Protein AF-A0A7K3QN64-F1 (afdb_monomer_lite)

Secondary structure (DSSP, 8-state):
-----HHHHHHHHHHHHHHHHHHHHTT-HHHHHHHHHHHHHHHHHHT-HHHHHHHHHHHHHHH--HHHHHHHHHHHHHHHHHT-

Foldseek 3Di:
DDDDDLVVLLVQLVVLQVVLVVCVVVVNNVSSLVSLVSSLVSCVVSVVLVSNLSSLVVVCVRPVDPVSVVSNVVSVVSVVVVVD

Organism: NCBI:txid2340725

Radius of gyration: 12.49 Å; chains: 1; bounding box: 34×22×36 Å

Sequence (84 aa):
MLLFSPEEAARTSLLHTVSGEAHLALGNEPEALRFLERAADEAESTGYDEGAVRALETLLRTSGGADHRKRHEEAVRRLAGADG

pLDDT: mean 92.21, std 11.61, range [43.53, 98.44]

Structure (mmCIF, N/CA/C/O backbone):
data_AF-A0A7K3QN64-F1
#
_entry.id   AF-A0A7K3QN64-F1
#
loop_
_atom_site.group_PDB
_atom_site.id
_atom_site.type_symbol
_atom_site.label_atom_id
_atom_site.label_alt_id
_atom_site.label_comp_id
_atom_site.label_asym_id
_atom_site.label_entity_id
_atom_site.label_seq_id
_atom_site.pdbx_PDB_ins_code
_atom_site.Cartn_x
_atom_site.Cartn_y
_atom_site.Cartn_z
_atom_site.occupancy
_atom_site.B_iso_or_equiv
_atom_site.auth_seq_id
_atom_site.auth_comp_id
_atom_site.auth_asym_id
_atom_site.auth_atom_id
_atom_site.pdbx_PDB_model_num
ATOM 1 N N . MET A 1 1 ? 23.134 4.143 9.248 1.00 43.53 1 MET A N 1
ATOM 2 C CA . MET A 1 1 ? 21.911 4.026 8.434 1.00 43.53 1 MET A CA 1
ATOM 3 C C . MET A 1 1 ? 22.122 2.825 7.534 1.00 43.53 1 MET A C 1
ATOM 5 O O . MET A 1 1 ? 22.953 2.905 6.642 1.00 43.53 1 MET A O 1
ATOM 9 N N . LEU A 1 2 ? 21.539 1.676 7.879 1.00 52.34 2 LEU A N 1
ATOM 10 C CA . LEU A 1 2 ? 21.643 0.485 7.035 1.00 52.34 2 LEU A CA 1
ATOM 11 C C . LEU A 1 2 ? 20.746 0.733 5.819 1.00 52.34 2 LEU A C 1
ATOM 13 O O . LEU A 1 2 ? 19.540 0.894 5.984 1.00 52.34 2 LEU A O 1
ATOM 17 N N . LEU A 1 3 ? 21.346 0.859 4.634 1.00 61.88 3 LEU A N 1
ATOM 18 C CA . LEU A 1 3 ? 20.606 0.771 3.380 1.00 61.88 3 LEU A CA 1
ATOM 19 C C . LEU A 1 3 ? 20.095 -0.672 3.309 1.00 61.88 3 LEU A C 1
ATOM 21 O O . LEU A 1 3 ? 20.901 -1.588 3.149 1.00 61.88 3 LEU A O 1
ATOM 25 N N . PHE A 1 4 ? 18.794 -0.881 3.502 1.00 65.25 4 PHE A N 1
ATOM 26 C CA . PHE A 1 4 ? 18.180 -2.158 3.154 1.00 65.25 4 PHE A CA 1
ATOM 27 C C . PHE A 1 4 ? 18.425 -2.420 1.669 1.00 65.25 4 PHE A C 1
ATOM 29 O O . PHE A 1 4 ? 18.421 -1.489 0.855 1.00 65.25 4 PHE A O 1
ATOM 36 N N . SER A 1 5 ? 18.666 -3.677 1.313 1.00 84.12 5 SER A N 1
ATOM 37 C CA . SER A 1 5 ? 18.695 -4.058 -0.095 1.00 84.12 5 SER A CA 1
ATOM 38 C C . SER A 1 5 ? 17.314 -3.821 -0.733 1.00 84.12 5 SER A C 1
ATOM 40 O O . SER A 1 5 ? 16.298 -3.878 -0.032 1.00 84.12 5 SER A O 1
ATOM 42 N N . PRO A 1 6 ? 17.237 -3.590 -2.058 1.00 84.12 6 PRO A N 1
ATOM 43 C CA . PRO A 1 6 ? 15.954 -3.461 -2.751 1.00 84.12 6 PRO A CA 1
ATOM 44 C C . PRO A 1 6 ? 15.016 -4.655 -2.508 1.00 84.12 6 PRO A C 1
ATOM 46 O O . PRO A 1 6 ? 13.812 -4.474 -2.360 1.00 84.12 6 PRO A O 1
ATOM 49 N N . GLU A 1 7 ? 15.566 -5.871 -2.395 1.00 87.69 7 GLU A N 1
ATOM 50 C CA . GLU A 1 7 ? 14.789 -7.077 -2.080 1.00 87.69 7 GLU A CA 1
ATOM 51 C C . GLU A 1 7 ? 14.191 -7.028 -0.665 1.00 87.69 7 GLU A C 1
ATOM 53 O O . GLU A 1 7 ? 13.014 -7.336 -0.472 1.00 87.69 7 GLU A O 1
ATOM 58 N N . GLU A 1 8 ? 14.983 -6.636 0.337 1.00 89.50 8 GLU A N 1
ATOM 59 C CA . GLU A 1 8 ? 14.504 -6.525 1.717 1.00 89.50 8 GLU A CA 1
ATOM 60 C C . GLU A 1 8 ? 13.401 -5.478 1.841 1.00 89.50 8 GLU A C 1
ATOM 62 O O . GLU A 1 8 ? 12.393 -5.747 2.487 1.00 89.50 8 GLU A O 1
ATOM 67 N N . ALA A 1 9 ? 13.554 -4.327 1.190 1.00 85.62 9 ALA A N 1
ATOM 68 C CA . ALA A 1 9 ? 12.540 -3.280 1.205 1.00 85.62 9 ALA A CA 1
ATOM 69 C C . ALA A 1 9 ? 11.248 -3.687 0.480 1.00 85.62 9 ALA A C 1
ATOM 71 O O . ALA A 1 9 ? 10.155 -3.419 0.976 1.00 85.62 9 ALA A O 1
ATOM 72 N N . ALA A 1 10 ? 11.346 -4.392 -0.653 1.00 89.88 10 ALA A N 1
ATOM 73 C CA . ALA A 1 10 ? 10.170 -4.948 -1.321 1.00 89.88 10 ALA A CA 1
ATOM 74 C C . ALA A 1 10 ? 9.447 -5.959 -0.411 1.00 89.88 10 ALA A C 1
ATOM 76 O O . ALA A 1 10 ? 8.223 -5.926 -0.272 1.00 89.88 10 ALA A O 1
ATOM 77 N N . ARG A 1 11 ? 10.203 -6.817 0.288 1.00 93.94 11 ARG A N 1
ATOM 78 C CA . ARG A 1 11 ? 9.654 -7.772 1.259 1.00 93.94 11 ARG A CA 1
ATOM 79 C C . ARG A 1 11 ? 8.980 -7.073 2.441 1.00 93.94 11 ARG A C 1
ATOM 81 O O . ARG A 1 11 ? 7.890 -7.491 2.833 1.00 93.94 11 ARG A O 1
ATOM 88 N N . THR A 1 12 ? 9.600 -6.050 3.031 1.00 94.62 12 THR A N 1
ATOM 89 C CA . THR A 1 12 ? 8.997 -5.324 4.162 1.00 94.62 12 THR A CA 1
ATOM 90 C C . THR A 1 12 ? 7.765 -4.548 3.729 1.00 94.62 12 THR A C 1
ATOM 92 O O . THR A 1 12 ? 6.761 -4.600 4.438 1.00 94.62 12 THR A O 1
ATOM 95 N N . SER A 1 13 ? 7.793 -3.934 2.544 1.00 95.75 13 SER A N 1
ATOM 96 C CA . SER A 1 13 ? 6.635 -3.253 1.968 1.00 95.75 13 SER A CA 1
ATOM 97 C C . SER A 1 13 ? 5.450 -4.214 1.839 1.00 95.75 13 SER A C 1
ATOM 99 O O . SER A 1 13 ? 4.386 -3.945 2.392 1.00 95.75 13 SER A O 1
ATOM 101 N N . LEU A 1 14 ? 5.657 -5.400 1.250 1.00 95.56 14 LEU A N 1
ATOM 102 C CA . LEU A 1 14 ? 4.621 -6.434 1.140 1.00 95.56 14 LEU A CA 1
ATOM 103 C C . LEU A 1 14 ? 4.066 -6.861 2.507 1.00 95.56 14 LEU A C 1
ATOM 105 O O . LEU A 1 14 ? 2.850 -6.969 2.678 1.00 95.56 14 LEU A O 1
ATOM 109 N N . LEU A 1 15 ? 4.938 -7.087 3.495 1.00 97.75 15 LEU A N 1
ATOM 110 C CA . LEU A 1 15 ? 4.520 -7.445 4.854 1.00 97.75 15 LEU A CA 1
ATOM 111 C C . LEU A 1 15 ? 3.672 -6.342 5.498 1.00 97.75 15 LEU A C 1
ATOM 113 O O . LEU A 1 15 ? 2.662 -6.639 6.142 1.00 97.75 15 LEU A O 1
ATOM 117 N N . HIS A 1 16 ? 4.054 -5.079 5.317 1.00 98.31 16 HIS A N 1
ATOM 118 C CA . HIS A 1 16 ? 3.295 -3.940 5.816 1.00 98.31 16 HIS A CA 1
ATOM 119 C C . HIS A 1 16 ? 1.952 -3.792 5.089 1.00 98.31 16 HIS A C 1
ATOM 121 O O . HIS A 1 16 ? 0.943 -3.589 5.760 1.00 98.31 16 HIS A O 1
ATOM 127 N N . THR A 1 17 ? 1.889 -3.994 3.768 1.00 98.12 17 THR A N 1
ATOM 128 C CA . THR A 1 17 ? 0.623 -3.985 3.018 1.00 98.12 17 THR A CA 1
ATOM 129 C C . THR A 1 17 ? -0.344 -5.038 3.551 1.00 98.12 17 THR A C 1
ATOM 131 O O . THR A 1 17 ? -1.463 -4.701 3.929 1.00 98.12 17 THR A O 1
ATOM 134 N N . VAL A 1 18 ? 0.095 -6.297 3.657 1.00 97.69 18 VAL A N 1
ATOM 135 C CA . VAL A 1 18 ? -0.752 -7.398 4.149 1.00 97.69 18 VAL A CA 1
ATOM 136 C C . VAL A 1 18 ? -1.172 -7.174 5.605 1.00 97.69 18 VAL A C 1
ATOM 138 O O . VAL A 1 18 ? -2.316 -7.445 5.967 1.00 97.69 18 VAL A O 1
ATOM 141 N N . SER A 1 19 ? -0.285 -6.634 6.447 1.00 98.19 19 SER A N 1
ATOM 142 C CA . SER A 1 19 ? -0.636 -6.281 7.831 1.00 98.19 19 SER A CA 1
ATOM 143 C C . SER A 1 19 ? -1.700 -5.182 7.874 1.00 98.19 19 SER A C 1
ATOM 145 O O . SER A 1 19 ? -2.651 -5.279 8.647 1.00 98.19 19 SER A O 1
ATOM 147 N N . GLY A 1 20 ? -1.578 -4.160 7.024 1.00 97.94 20 GLY A N 1
ATOM 148 C CA . GLY A 1 20 ? -2.568 -3.093 6.900 1.00 97.94 20 GLY A CA 1
ATOM 149 C C . GLY A 1 20 ? -3.933 -3.611 6.444 1.00 97.94 20 GLY A C 1
ATOM 150 O O . GLY A 1 20 ? -4.940 -3.330 7.090 1.00 97.94 20 GLY A O 1
ATOM 151 N N . GLU A 1 21 ? -3.962 -4.439 5.396 1.00 97.81 21 GLU A N 1
ATOM 152 C CA . GLU A 1 21 ? -5.172 -5.122 4.913 1.00 97.81 21 GLU A CA 1
ATOM 153 C C . GLU A 1 21 ? -5.828 -5.969 6.027 1.00 97.81 21 GLU A C 1
ATOM 155 O O . GLU A 1 21 ? -7.048 -5.928 6.209 1.00 97.81 21 GLU A O 1
ATOM 160 N N . ALA A 1 22 ? -5.032 -6.684 6.830 1.00 98.25 22 ALA A N 1
ATOM 161 C CA . ALA A 1 22 ? -5.532 -7.458 7.966 1.00 98.25 22 ALA A CA 1
ATOM 162 C C . ALA A 1 22 ? -6.132 -6.567 9.069 1.00 98.25 22 ALA A C 1
ATOM 164 O O . ALA A 1 22 ? -7.192 -6.882 9.609 1.00 98.25 22 ALA A O 1
ATOM 165 N N . HIS A 1 23 ? -5.495 -5.437 9.388 1.00 98.44 23 HIS A N 1
ATOM 166 C CA . HIS A 1 23 ? -6.037 -4.470 10.342 1.00 98.44 23 HIS A CA 1
ATOM 167 C C . HIS A 1 23 ? -7.363 -3.862 9.858 1.00 98.44 23 HIS A C 1
ATOM 169 O O . HIS A 1 23 ? -8.284 -3.746 10.668 1.00 98.44 23 HIS A O 1
ATOM 175 N N . LEU A 1 24 ? -7.513 -3.571 8.556 1.00 97.56 24 LEU A N 1
ATOM 176 C CA . LEU A 1 24 ? -8.797 -3.137 7.981 1.00 97.56 24 LEU A CA 1
ATOM 177 C C . LEU A 1 24 ? -9.885 -4.192 8.177 1.00 97.56 24 LEU A C 1
ATOM 179 O O . LEU A 1 24 ? -10.982 -3.866 8.6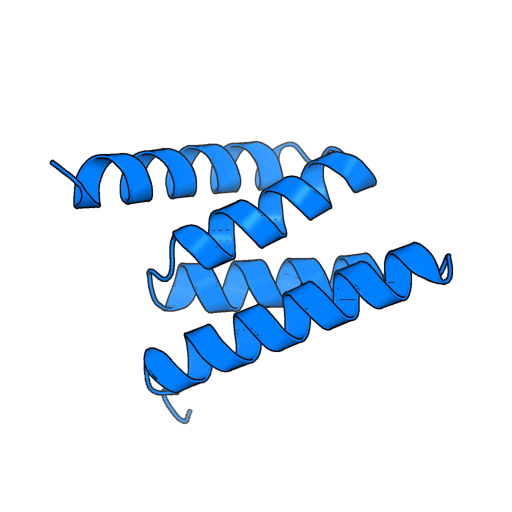24 1.00 97.56 24 LEU A O 1
ATOM 183 N N . ALA A 1 25 ? -9.579 -5.462 7.897 1.00 97.38 25 ALA A N 1
ATOM 184 C CA . ALA A 1 25 ? -10.532 -6.559 8.064 1.00 97.38 25 ALA A CA 1
ATOM 185 C C . ALA A 1 25 ? -10.991 -6.742 9.525 1.00 97.38 25 ALA A C 1
ATOM 187 O O . ALA A 1 25 ? -12.097 -7.220 9.771 1.00 97.38 25 ALA A O 1
ATOM 188 N N . LEU A 1 26 ? -10.159 -6.340 10.489 1.00 97.88 26 LEU A N 1
ATOM 189 C CA . LEU A 1 26 ? -10.472 -6.352 11.920 1.00 97.88 26 LEU A CA 1
ATOM 190 C C . LEU A 1 26 ? -11.151 -5.061 12.412 1.00 97.88 26 LEU A C 1
ATOM 192 O O . LEU A 1 26 ? -11.495 -4.979 13.589 1.00 97.88 26 LEU A O 1
ATOM 196 N N . GLY A 1 27 ? -11.342 -4.059 11.548 1.00 97.19 27 GLY A N 1
ATOM 197 C CA . GLY A 1 27 ? -11.893 -2.749 11.916 1.00 97.19 27 GLY A CA 1
ATOM 198 C C . GLY A 1 27 ? -10.901 -1.814 12.622 1.00 97.19 27 GLY A C 1
ATOM 199 O O . GLY A 1 27 ? -11.300 -0.768 13.129 1.00 97.19 27 GLY A O 1
ATOM 200 N N . ASN A 1 28 ? -9.610 -2.158 12.644 1.00 97.38 28 ASN A N 1
ATOM 201 C CA . ASN A 1 28 ? -8.541 -1.363 13.254 1.00 97.38 28 ASN A CA 1
ATOM 202 C C . ASN A 1 28 ? -7.967 -0.367 12.235 1.00 97.38 28 ASN A C 1
ATOM 204 O O . ASN A 1 28 ? -6.829 -0.496 11.778 1.00 97.38 28 ASN A O 1
ATOM 208 N N . GLU A 1 29 ? -8.783 0.606 11.837 1.00 96.38 29 GLU A N 1
ATOM 209 C CA . GLU A 1 29 ? -8.455 1.556 10.767 1.00 96.38 29 GLU A CA 1
ATOM 210 C C . GLU A 1 29 ? -7.187 2.402 11.024 1.00 96.38 29 GLU A C 1
ATOM 212 O O . GLU A 1 29 ? -6.366 2.508 10.110 1.00 96.38 29 GLU A O 1
ATOM 217 N N . PRO A 1 30 ? -6.927 2.952 12.229 1.00 97.06 30 PRO A N 1
ATOM 218 C CA . PRO A 1 30 ? -5.720 3.749 12.470 1.00 97.06 30 PRO A CA 1
ATOM 219 C C . PRO A 1 30 ? -4.422 2.956 12.255 1.00 97.06 30 PRO A C 1
ATOM 221 O O . PRO A 1 30 ? -3.491 3.428 11.596 1.00 97.06 30 PRO A O 1
ATOM 224 N N . GLU A 1 31 ? -4.357 1.729 12.776 1.00 97.56 31 GLU A N 1
ATOM 225 C CA . GLU A 1 31 ? -3.222 0.827 12.586 1.00 97.56 31 GLU A CA 1
ATOM 226 C C . GLU A 1 31 ? -3.069 0.420 11.123 1.00 97.56 31 GLU A C 1
ATOM 228 O O . GLU A 1 31 ? -1.939 0.360 10.629 1.00 97.56 31 GLU A O 1
ATOM 233 N N . ALA A 1 32 ? -4.182 0.183 10.426 1.00 97.62 32 ALA A N 1
ATOM 234 C CA . ALA A 1 32 ? -4.163 -0.122 9.006 1.00 97.62 32 ALA A CA 1
ATOM 235 C C . ALA A 1 32 ? -3.530 1.003 8.187 1.00 97.62 32 ALA A C 1
ATOM 237 O O . ALA A 1 32 ? -2.588 0.750 7.438 1.00 97.62 32 ALA A O 1
ATOM 238 N N . LEU A 1 33 ? -3.998 2.243 8.369 1.00 97.44 33 LEU A N 1
ATOM 239 C CA . LEU A 1 33 ? -3.455 3.407 7.670 1.00 97.44 33 LEU A CA 1
ATOM 240 C C . LEU A 1 33 ? -1.954 3.547 7.934 1.00 97.44 33 LEU A C 1
ATOM 242 O O . LEU A 1 33 ? -1.176 3.691 6.997 1.00 97.44 33 LEU A O 1
ATOM 246 N N . ARG A 1 34 ? -1.517 3.394 9.191 1.00 97.81 34 ARG A N 1
ATOM 247 C CA . ARG A 1 34 ? -0.093 3.468 9.552 1.00 97.81 34 ARG A CA 1
ATOM 248 C C . ARG A 1 34 ? 0.759 2.425 8.822 1.00 97.81 34 ARG A C 1
ATOM 250 O O . ARG A 1 34 ? 1.878 2.729 8.411 1.00 97.81 34 ARG A O 1
ATOM 257 N N . PHE A 1 35 ? 0.269 1.193 8.696 1.00 98.44 35 PHE A N 1
ATOM 258 C CA . PHE A 1 35 ? 0.982 0.140 7.974 1.00 98.44 35 PHE A CA 1
ATOM 259 C C . PHE A 1 35 ? 1.000 0.382 6.464 1.00 98.44 35 PHE A C 1
ATOM 261 O O . PHE A 1 35 ? 2.040 0.194 5.838 1.00 98.44 35 PHE A O 1
ATOM 268 N N . LEU A 1 36 ? -0.110 0.839 5.889 1.00 98.31 36 LEU A N 1
ATOM 269 C CA . LEU A 1 36 ? -0.202 1.099 4.456 1.00 98.31 36 LEU A CA 1
ATOM 270 C C . LEU A 1 36 ? 0.664 2.290 4.019 1.00 98.31 36 LEU A C 1
ATOM 272 O O . LEU A 1 36 ? 1.319 2.195 2.986 1.00 98.31 36 LEU A O 1
ATOM 276 N N . GLU A 1 37 ? 0.736 3.363 4.814 1.00 97.94 37 GLU A N 1
ATOM 277 C CA . GLU A 1 37 ? 1.650 4.492 4.555 1.00 97.94 37 GLU A CA 1
ATOM 278 C C . GLU A 1 37 ? 3.100 4.020 4.521 1.00 97.94 37 GLU A C 1
ATOM 280 O O . GLU A 1 37 ? 3.840 4.281 3.576 1.00 97.94 37 GLU A O 1
ATOM 285 N N . ARG A 1 38 ? 3.487 3.227 5.524 1.00 97.56 38 ARG A N 1
ATOM 286 C CA . ARG A 1 38 ? 4.838 2.681 5.602 1.00 97.56 38 ARG A CA 1
ATOM 287 C C . ARG A 1 38 ? 5.158 1.763 4.423 1.00 97.56 38 ARG A C 1
ATOM 289 O O . ARG A 1 38 ? 6.273 1.800 3.913 1.00 97.56 38 ARG A O 1
ATOM 296 N N . ALA A 1 39 ? 4.194 0.958 3.983 1.00 98.06 39 ALA A N 1
ATOM 297 C CA . ALA A 1 39 ? 4.360 0.107 2.812 1.00 98.06 39 ALA A CA 1
ATOM 298 C C . ALA A 1 39 ? 4.593 0.925 1.534 1.00 98.06 39 ALA A C 1
ATOM 300 O O . ALA A 1 39 ? 5.471 0.568 0.745 1.00 98.06 39 ALA A O 1
ATOM 301 N N . ALA A 1 40 ? 3.837 2.013 1.350 1.00 97.88 40 ALA A N 1
ATOM 302 C CA . ALA A 1 40 ? 3.991 2.917 0.216 1.00 97.88 40 ALA A CA 1
ATOM 303 C C . ALA A 1 40 ? 5.362 3.610 0.234 1.00 97.88 40 ALA A C 1
ATOM 305 O O . ALA A 1 40 ? 6.069 3.568 -0.770 1.00 97.88 40 ALA A O 1
ATOM 306 N N . ASP A 1 41 ? 5.780 4.152 1.381 1.00 96.25 41 ASP A N 1
ATOM 307 C CA . ASP A 1 41 ? 7.080 4.819 1.532 1.00 96.25 41 ASP A CA 1
ATOM 308 C C . ASP A 1 41 ? 8.254 3.865 1.246 1.00 96.25 41 ASP A C 1
ATOM 310 O O . ASP A 1 41 ? 9.203 4.213 0.541 1.00 96.25 41 ASP A O 1
ATOM 314 N N . GLU A 1 42 ? 8.193 2.635 1.766 1.00 95.25 42 GLU A N 1
ATOM 315 C CA . GLU A 1 42 ? 9.228 1.617 1.547 1.00 95.25 42 GLU A CA 1
ATOM 316 C C . GLU A 1 42 ? 9.309 1.206 0.068 1.00 95.25 42 GLU A C 1
ATOM 318 O O . GLU A 1 42 ? 10.408 1.149 -0.497 1.00 95.25 42 GLU A O 1
ATOM 323 N N . ALA A 1 43 ? 8.160 0.996 -0.581 1.00 95.44 43 ALA A N 1
ATOM 324 C CA . ALA A 1 43 ? 8.091 0.662 -2.000 1.00 95.44 43 ALA A CA 1
ATOM 325 C C . ALA A 1 43 ? 8.627 1.795 -2.890 1.00 95.44 43 ALA A C 1
ATOM 327 O O . ALA A 1 43 ? 9.471 1.561 -3.754 1.00 95.44 43 ALA A O 1
ATOM 328 N N . GLU A 1 44 ? 8.196 3.034 -2.650 1.00 95.31 44 GLU A N 1
ATOM 329 C CA . GLU A 1 44 ? 8.644 4.204 -3.411 1.00 95.31 44 GLU A CA 1
ATOM 330 C C . GLU A 1 44 ? 10.144 4.456 -3.245 1.00 95.31 44 GLU A C 1
ATOM 332 O O . GLU A 1 44 ? 10.831 4.734 -4.227 1.00 95.31 44 GLU A O 1
ATOM 337 N N . SER A 1 45 ? 10.679 4.300 -2.028 1.00 92.69 45 SER A N 1
ATOM 338 C CA . SER A 1 45 ? 12.108 4.516 -1.757 1.00 92.69 45 SER A CA 1
ATOM 339 C C . SER A 1 45 ? 13.031 3.551 -2.508 1.00 92.69 45 SER A C 1
ATOM 341 O O . SER A 1 45 ? 14.222 3.824 -2.662 1.00 92.69 45 SER A O 1
ATOM 343 N N . THR A 1 46 ? 12.485 2.429 -2.982 1.00 90.00 46 THR A N 1
ATOM 344 C CA . THR A 1 46 ? 13.234 1.356 -3.645 1.00 90.00 46 THR A CA 1
ATOM 345 C C . THR A 1 46 ? 12.848 1.140 -5.101 1.00 90.00 46 THR A C 1
ATOM 347 O O . THR A 1 46 ? 13.436 0.288 -5.763 1.00 90.00 46 THR A O 1
ATOM 350 N N . GLY A 1 47 ? 11.909 1.936 -5.621 1.00 92.50 47 GLY A N 1
ATOM 351 C CA . GLY A 1 47 ? 11.397 1.790 -6.982 1.00 92.50 47 GLY A CA 1
ATOM 352 C C . GLY A 1 47 ? 10.550 0.533 -7.185 1.00 92.50 47 GLY A C 1
ATOM 353 O O . GLY A 1 47 ? 10.370 0.101 -8.320 1.00 92.50 47 GLY A O 1
ATOM 354 N N . TYR A 1 48 ? 10.029 -0.075 -6.113 1.00 94.25 48 TYR A N 1
ATOM 355 C CA . TYR A 1 48 ? 9.100 -1.197 -6.220 1.00 94.25 48 TYR A CA 1
ATOM 356 C C . TYR A 1 48 ? 7.689 -0.688 -6.554 1.00 94.25 48 TYR A C 1
ATOM 358 O O . TYR A 1 48 ? 6.798 -0.644 -5.705 1.00 94.25 48 TYR A O 1
ATOM 366 N N . ASP A 1 49 ? 7.489 -0.266 -7.803 1.00 96.06 49 ASP A N 1
ATOM 367 C CA . ASP A 1 49 ? 6.274 0.445 -8.216 1.00 96.06 49 ASP A CA 1
ATOM 368 C C . ASP A 1 49 ? 4.989 -0.383 -8.058 1.00 96.06 49 ASP A C 1
ATOM 370 O O . ASP A 1 49 ? 3.964 0.167 -7.662 1.00 96.06 49 ASP A O 1
ATOM 374 N N . GLU A 1 50 ? 5.029 -1.701 -8.274 1.00 95.75 50 GLU A N 1
ATOM 375 C CA . GLU A 1 50 ? 3.873 -2.584 -8.037 1.00 95.75 50 GLU A CA 1
ATOM 376 C C . GLU A 1 50 ? 3.414 -2.541 -6.565 1.00 95.75 50 GLU A C 1
ATOM 378 O O . GLU A 1 50 ? 2.220 -2.408 -6.279 1.00 95.75 50 GLU A O 1
ATOM 383 N N . GLY A 1 51 ? 4.363 -2.590 -5.622 1.00 96.44 51 GLY A N 1
ATOM 384 C CA . GLY A 1 51 ? 4.073 -2.482 -4.192 1.00 96.44 51 GLY A CA 1
ATOM 385 C C . GLY A 1 51 ? 3.498 -1.118 -3.818 1.00 96.44 51 GLY A C 1
ATOM 386 O O . GLY A 1 51 ? 2.519 -1.042 -3.070 1.00 96.44 51 GLY A O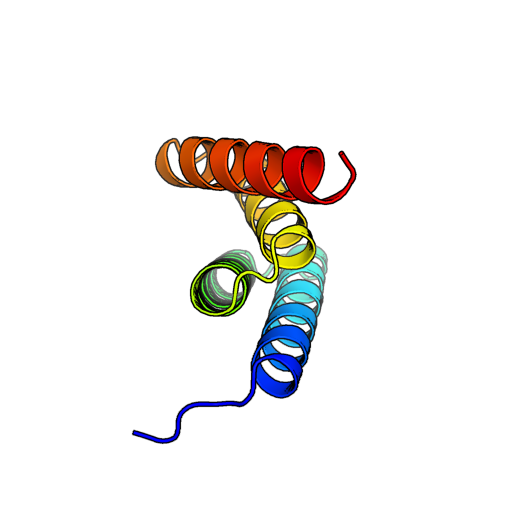 1
ATOM 387 N N . ALA A 1 52 ? 4.050 -0.046 -4.395 1.00 97.94 52 ALA A N 1
ATOM 388 C CA . ALA A 1 52 ? 3.559 1.312 -4.181 1.00 97.94 52 ALA A CA 1
ATOM 389 C C . ALA A 1 52 ? 2.114 1.462 -4.682 1.00 97.94 52 ALA A C 1
ATOM 391 O O . ALA A 1 52 ? 1.258 1.940 -3.935 1.00 97.94 52 ALA A O 1
ATOM 392 N N . VAL A 1 53 ? 1.813 0.987 -5.898 1.00 98.19 53 VAL A N 1
ATOM 393 C CA . VAL A 1 53 ? 0.452 0.989 -6.463 1.00 98.19 53 VAL A CA 1
ATOM 394 C C . VAL A 1 53 ? -0.522 0.291 -5.517 1.00 98.19 53 VAL A C 1
ATOM 396 O O . VAL A 1 53 ? -1.527 0.888 -5.131 1.00 98.19 53 VAL A O 1
ATOM 399 N N . ARG A 1 54 ? -0.213 -0.931 -5.070 1.00 97.38 54 ARG A N 1
ATOM 400 C CA . ARG A 1 54 ? -1.114 -1.706 -4.203 1.00 97.38 54 ARG A CA 1
ATOM 401 C C . ARG A 1 54 ? -1.386 -1.025 -2.856 1.00 97.38 54 ARG A C 1
ATOM 403 O O . ARG A 1 54 ? -2.536 -0.977 -2.403 1.00 97.38 54 ARG A O 1
ATOM 410 N N . ALA A 1 55 ? -0.344 -0.510 -2.202 1.00 98.06 55 ALA A N 1
ATOM 411 C CA . ALA A 1 55 ? -0.481 0.168 -0.915 1.00 98.06 55 ALA A CA 1
ATOM 412 C C . ALA A 1 55 ? -1.319 1.453 -1.044 1.00 98.06 55 ALA A C 1
ATOM 414 O O . ALA A 1 55 ? -2.275 1.655 -0.289 1.00 98.06 55 ALA A O 1
ATOM 415 N N . LEU A 1 56 ? -1.014 2.282 -2.046 1.00 98.38 56 LEU A N 1
ATOM 416 C CA . LEU A 1 56 ? -1.683 3.562 -2.276 1.00 98.38 56 LEU A CA 1
ATOM 417 C C . LEU A 1 56 ? -3.129 3.393 -2.744 1.00 98.38 56 LEU A C 1
ATOM 419 O O . LEU A 1 56 ? -3.998 4.154 -2.324 1.00 98.38 56 LEU A O 1
ATOM 423 N N . GLU A 1 57 ? -3.426 2.375 -3.551 1.00 97.75 57 GLU A N 1
ATOM 424 C CA . GLU A 1 57 ? -4.801 2.055 -3.939 1.00 97.75 57 GLU A CA 1
ATOM 425 C C . GLU A 1 57 ? -5.655 1.700 -2.708 1.00 97.75 57 GLU A C 1
ATOM 427 O O . GLU A 1 57 ? -6.806 2.124 -2.578 1.00 97.75 57 GLU A O 1
ATOM 432 N N . THR A 1 58 ? -5.074 0.973 -1.751 1.00 97.62 58 THR A N 1
ATOM 433 C CA . THR A 1 58 ? -5.756 0.614 -0.501 1.00 97.62 58 THR A CA 1
ATOM 434 C C . THR A 1 58 ? -5.957 1.827 0.411 1.00 97.62 58 THR A C 1
ATOM 436 O O . THR A 1 58 ? -7.051 1.997 0.957 1.00 97.62 58 THR A O 1
ATOM 439 N N . LEU A 1 59 ? -4.964 2.717 0.517 1.00 97.50 59 LEU A N 1
ATOM 440 C CA . LEU A 1 59 ? -5.109 4.006 1.208 1.00 97.50 59 LEU A CA 1
ATOM 441 C C . LEU A 1 59 ? -6.228 4.846 0.588 1.00 97.50 59 LEU A C 1
ATOM 443 O O . LEU A 1 59 ? -7.099 5.332 1.304 1.00 97.50 59 LEU A O 1
ATOM 447 N N . LEU A 1 60 ? -6.272 4.953 -0.740 1.00 97.44 60 LEU A N 1
ATOM 448 C CA . LEU A 1 60 ? -7.290 5.723 -1.456 1.00 97.44 60 LEU A CA 1
ATOM 449 C C . LEU A 1 60 ? -8.708 5.210 -1.220 1.00 97.44 60 LEU A C 1
ATOM 451 O O . LEU A 1 60 ? -9.615 6.020 -1.033 1.00 97.44 60 LEU A O 1
ATOM 455 N N . ARG A 1 61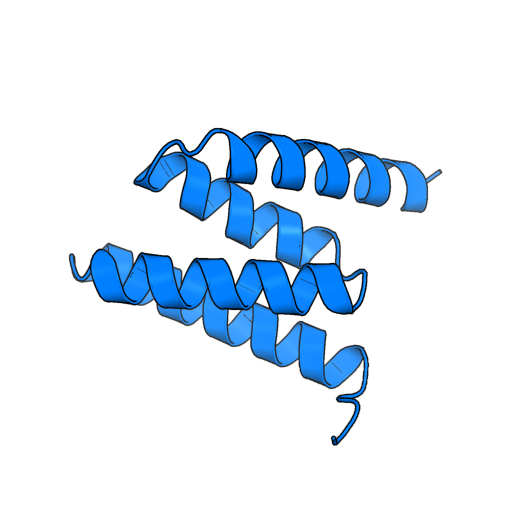 ? -8.899 3.887 -1.202 1.00 94.94 61 ARG A N 1
ATOM 456 C CA . ARG A 1 61 ? -10.195 3.274 -0.876 1.00 94.94 61 ARG A CA 1
ATOM 457 C C . ARG A 1 61 ? -10.646 3.570 0.555 1.00 94.94 61 ARG A C 1
ATOM 459 O O . ARG A 1 61 ? -11.847 3.598 0.802 1.00 94.94 61 ARG A O 1
ATOM 466 N N . THR A 1 62 ? -9.701 3.776 1.469 1.00 92.44 62 THR A N 1
ATOM 467 C CA . THR A 1 62 ? -9.975 3.936 2.904 1.00 92.44 62 THR A CA 1
ATOM 468 C C . THR A 1 62 ? -10.141 5.406 3.297 1.00 92.44 62 THR A C 1
ATOM 470 O O . THR A 1 62 ? -11.138 5.763 3.913 1.00 92.44 62 THR A O 1
ATOM 473 N N . SER A 1 63 ? -9.199 6.278 2.919 1.00 89.56 63 SER A N 1
ATOM 474 C CA . SER A 1 63 ? -9.120 7.670 3.396 1.00 89.56 63 SER A CA 1
ATOM 475 C C . SER A 1 63 ? -9.306 8.734 2.306 1.00 89.56 63 SER A C 1
ATOM 477 O O . SER A 1 63 ? -9.598 9.888 2.620 1.00 89.56 63 SER A O 1
ATOM 479 N N . GLY A 1 64 ? -9.150 8.382 1.023 1.00 86.31 64 GLY A N 1
ATOM 480 C CA . GLY A 1 64 ? -9.392 9.286 -0.110 1.00 86.31 64 GLY A CA 1
ATOM 481 C C . GLY A 1 64 ? -8.427 10.478 -0.248 1.00 86.31 64 GLY A C 1
ATOM 482 O O . GLY A 1 64 ? -8.776 11.457 -0.913 1.00 86.31 64 GLY A O 1
ATOM 483 N N . GLY A 1 65 ? -7.234 10.426 0.353 1.00 92.69 65 GLY A N 1
ATOM 484 C CA . GLY A 1 65 ? -6.269 11.532 0.357 1.00 92.69 65 GLY A CA 1
ATOM 485 C C . GLY A 1 65 ? -5.762 11.950 -1.034 1.00 92.69 65 GLY A C 1
ATOM 486 O O . GLY A 1 65 ? -5.404 11.123 -1.873 1.00 92.69 65 GLY A O 1
ATOM 487 N N . ALA A 1 66 ? -5.701 13.264 -1.286 1.00 90.12 66 ALA A N 1
ATOM 488 C CA . ALA A 1 66 ? -5.232 13.812 -2.565 1.00 90.12 66 ALA A CA 1
ATOM 489 C C . ALA A 1 66 ? -3.738 13.538 -2.827 1.00 90.12 66 ALA A C 1
ATOM 491 O O . ALA A 1 66 ? -3.344 13.344 -3.976 1.00 90.12 66 ALA A O 1
ATOM 492 N N . ASP A 1 67 ? -2.925 13.486 -1.769 1.00 95.25 67 ASP A N 1
ATOM 493 C CA . ASP A 1 67 ? -1.504 13.139 -1.864 1.00 95.25 67 ASP A CA 1
ATOM 494 C C . ASP A 1 67 ? -1.309 11.681 -2.311 1.00 95.25 67 ASP A C 1
ATOM 496 O O . ASP A 1 67 ? -0.609 11.419 -3.290 1.00 95.25 67 ASP A O 1
ATOM 500 N N . HIS A 1 68 ? -2.049 10.746 -1.703 1.00 96.56 68 HIS A N 1
ATOM 501 C CA . HIS A 1 68 ? -2.058 9.334 -2.105 1.00 96.56 68 HIS A CA 1
ATOM 502 C C . HIS A 1 68 ? -2.443 9.149 -3.565 1.00 96.56 68 HIS A C 1
ATOM 504 O O . HIS A 1 68 ? -1.879 8.299 -4.248 1.00 96.56 68 HIS A O 1
ATOM 510 N N . ARG A 1 69 ? -3.379 9.965 -4.066 1.00 97.69 69 ARG A N 1
ATOM 511 C CA . ARG A 1 69 ? -3.808 9.909 -5.468 1.00 97.69 69 ARG A CA 1
ATOM 512 C C . ARG A 1 69 ? -2.666 10.253 -6.406 1.00 97.69 69 ARG A C 1
A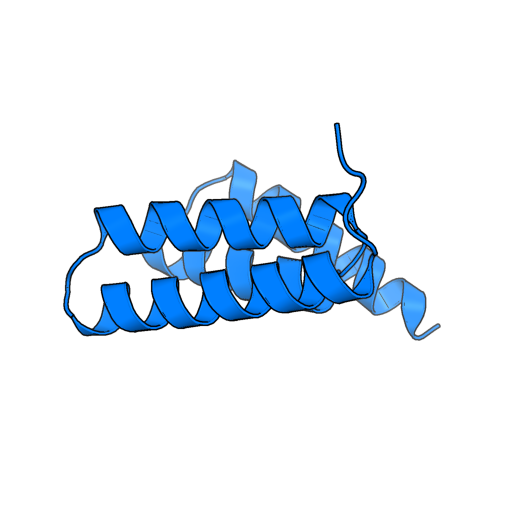TOM 514 O O . ARG A 1 69 ? -2.401 9.503 -7.340 1.00 97.69 69 ARG A O 1
ATOM 521 N N . LYS A 1 70 ? -1.975 11.358 -6.134 1.00 97.81 70 LYS A N 1
ATOM 522 C CA . LYS A 1 70 ? -0.836 11.791 -6.940 1.00 97.81 70 LYS A CA 1
ATOM 523 C C . LYS A 1 70 ? 0.273 10.734 -6.933 1.00 97.81 70 LYS A C 1
ATOM 525 O O . LYS A 1 70 ? 0.760 10.358 -7.997 1.00 97.81 70 LYS A O 1
ATOM 530 N N . ARG A 1 71 ? 0.629 10.229 -5.749 1.00 98.00 71 ARG A N 1
ATOM 531 C CA . ARG A 1 71 ? 1.629 9.163 -5.578 1.00 98.00 71 ARG A CA 1
ATOM 532 C C . ARG A 1 71 ? 1.246 7.903 -6.359 1.00 98.00 71 ARG A C 1
ATOM 534 O O . ARG A 1 71 ? 2.069 7.346 -7.082 1.00 98.00 71 ARG A O 1
ATOM 541 N N . HIS A 1 72 ? -0.026 7.506 -6.297 1.00 98.31 72 HIS A N 1
ATOM 542 C CA . HIS A 1 72 ? -0.544 6.342 -7.013 1.00 98.31 72 HIS A CA 1
ATOM 543 C C . HIS A 1 72 ? -0.435 6.521 -8.532 1.00 98.31 72 HIS A C 1
ATOM 545 O O . HIS A 1 72 ? 0.074 5.649 -9.229 1.00 98.31 72 HIS A O 1
ATOM 551 N N . GLU A 1 73 ? -0.866 7.668 -9.058 1.00 97.88 73 GLU A N 1
ATOM 552 C CA . GLU A 1 73 ? -0.766 7.990 -10.487 1.00 97.88 73 GLU A CA 1
ATOM 553 C C . GLU A 1 73 ? 0.689 8.022 -10.984 1.00 97.88 73 GLU A C 1
ATOM 555 O O . GLU A 1 73 ? 0.978 7.660 -12.126 1.00 97.88 73 GLU A O 1
ATOM 560 N N . GLU A 1 74 ? 1.630 8.465 -10.151 1.00 97.81 74 GLU A N 1
ATOM 561 C CA . GLU A 1 74 ? 3.060 8.412 -10.457 1.00 97.81 74 GLU A CA 1
ATOM 562 C C . GLU A 1 74 ? 3.593 6.976 -10.495 1.00 97.81 74 GLU A C 1
ATOM 564 O O . GLU A 1 74 ? 4.260 6.619 -11.467 1.00 97.81 74 GLU A O 1
ATOM 569 N N . ALA A 1 75 ? 3.259 6.147 -9.504 1.00 97.19 75 ALA A N 1
ATOM 570 C CA . ALA A 1 75 ? 3.663 4.742 -9.466 1.00 97.19 75 ALA A CA 1
ATOM 571 C C . ALA A 1 75 ? 3.088 3.945 -10.651 1.00 97.19 75 ALA A C 1
ATOM 573 O O . ALA A 1 75 ? 3.827 3.230 -11.323 1.00 97.19 75 ALA A O 1
ATOM 574 N N . VAL A 1 76 ? 1.809 4.150 -10.997 1.00 97.94 76 VAL A N 1
ATOM 575 C CA . VAL A 1 76 ? 1.181 3.533 -12.182 1.00 97.94 76 VAL A CA 1
ATOM 576 C C . VAL A 1 76 ? 1.912 3.919 -13.469 1.00 97.94 76 VAL A C 1
ATOM 578 O O . VAL A 1 76 ? 2.146 3.067 -14.323 1.00 97.94 76 VAL A O 1
ATOM 581 N N . ARG A 1 77 ? 2.298 5.194 -13.623 1.00 97.19 77 ARG A N 1
ATOM 582 C CA . ARG A 1 77 ? 3.039 5.650 -14.811 1.00 97.19 77 ARG A CA 1
ATOM 583 C C . ARG A 1 77 ? 4.420 5.012 -14.918 1.00 97.19 77 ARG A C 1
ATOM 585 O O . ARG A 1 77 ? 4.821 4.668 -16.025 1.00 97.19 77 ARG A O 1
ATOM 592 N N . ARG A 1 78 ? 5.141 4.871 -13.802 1.00 95.38 78 ARG A N 1
ATOM 593 C CA . ARG A 1 78 ? 6.455 4.215 -13.792 1.00 95.38 78 ARG A CA 1
ATOM 594 C C . ARG A 1 78 ? 6.335 2.724 -14.101 1.00 95.38 78 ARG A C 1
ATOM 596 O O . ARG A 1 78 ? 7.057 2.250 -14.971 1.00 95.38 78 ARG A O 1
ATOM 603 N N . LEU A 1 79 ? 5.360 2.041 -13.495 1.00 94.06 79 LEU A N 1
ATOM 604 C CA . LEU A 1 79 ? 5.078 0.628 -13.755 1.00 94.06 79 LEU A CA 1
ATOM 605 C C . LEU A 1 79 ? 4.762 0.382 -15.239 1.00 94.06 79 LEU A C 1
ATOM 607 O O . LEU A 1 79 ? 5.396 -0.450 -15.873 1.00 94.06 79 L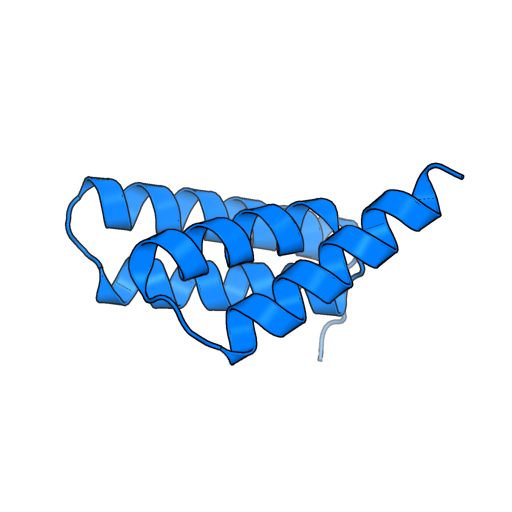EU A O 1
ATOM 611 N N . ALA A 1 80 ? 3.869 1.183 -15.829 1.00 92.44 80 ALA A N 1
ATOM 612 C CA . ALA A 1 80 ? 3.519 1.074 -17.247 1.00 92.44 80 ALA A CA 1
ATOM 613 C C . ALA A 1 80 ? 4.680 1.407 -18.206 1.00 92.44 80 ALA A C 1
ATOM 615 O O . ALA A 1 80 ? 4.668 0.979 -19.356 1.00 92.44 80 ALA A O 1
ATOM 616 N N . GLY A 1 81 ? 5.662 2.195 -17.757 1.00 86.62 81 GLY A N 1
ATOM 617 C CA . GLY A 1 81 ? 6.864 2.523 -18.525 1.00 86.62 81 GLY A CA 1
ATOM 618 C C . GLY A 1 81 ? 7.988 1.488 -18.408 1.00 86.62 81 GLY A C 1
ATOM 619 O O . GLY A 1 81 ? 8.906 1.525 -19.220 1.00 86.62 81 GLY A O 1
ATOM 620 N N . ALA A 1 82 ? 7.934 0.588 -17.422 1.00 70.94 82 ALA A N 1
ATOM 621 C CA . ALA A 1 82 ? 8.907 -0.492 -17.244 1.00 70.94 82 ALA A CA 1
ATOM 622 C C . ALA A 1 82 ? 8.633 -1.699 -18.163 1.00 70.94 82 ALA A C 1
ATOM 624 O 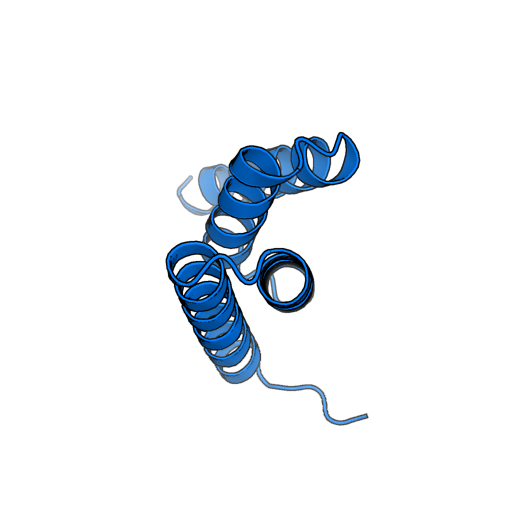O . ALA A 1 82 ? 9.555 -2.451 -18.471 1.00 70.94 82 ALA A O 1
ATOM 625 N N . ASP A 1 83 ? 7.389 -1.844 -18.629 1.00 56.94 83 ASP A N 1
ATOM 626 C CA . ASP A 1 83 ? 6.939 -2.910 -19.535 1.00 56.94 83 ASP A CA 1
ATOM 627 C C . ASP A 1 83 ? 7.018 -2.522 -21.035 1.00 56.94 83 ASP A C 1
ATOM 629 O O . ASP A 1 83 ? 6.456 -3.220 -21.885 1.00 56.94 83 ASP A O 1
ATOM 633 N N . GLY A 1 84 ? 7.668 -1.394 -21.366 1.00 45.38 84 GLY A N 1
ATOM 634 C CA . GLY A 1 84 ? 7.732 -0.791 -22.711 1.00 45.38 84 GLY A CA 1
ATOM 635 C C . GLY A 1 84 ? 9.051 -0.964 -23.456 1.00 45.38 84 GLY A C 1
ATOM 636 O O . GLY A 1 84 ? 10.120 -0.940 -22.808 1.00 45.38 84 GLY A O 1
#